Protein AF-A0A3L7P2M8-F1 (afdb_monomer)

pLDDT: mean 84.1, std 6.92, range [57.97, 92.81]

Radius of gyration: 23.39 Å; Cα contacts (8 Å, |Δi|>4): 69; chains: 1; bounding box: 54×25×66 Å

Sequence (89 aa):
MALYLKLVLFLGLAWVGLGLAILSGLLSGPWAQIPLGDGSFSAGWLALGLGLYNLVRWYHRQGMLQTRQWQRDQVAHREKLLDETKRQP

Solvent-accessible surface area (backbone atoms only — not comparable to full-atom values): 4700 Å² total; per-residue (Å²): 114,69,66,59,49,53,49,39,39,53,51,10,52,50,26,34,52,50,8,50,33,35,69,72,55,78,41,74,55,80,80,39,44,44,80,54,87,97,42,76,41,54,42,19,57,55,28,32,50,53,6,52,50,29,43,53,53,36,51,56,52,52,50,54,53,52,51,54,49,54,51,50,52,53,50,55,51,52,52,50,53,53,53,52,57,71,69,55,129

Structure (mmCIF, N/CA/C/O backbone):
data_AF-A0A3L7P2M8-F1
#
_entry.id   AF-A0A3L7P2M8-F1
#
loop_
_atom_site.group_PDB
_atom_site.id
_atom_site.type_symbol
_atom_site.label_atom_id
_atom_site.label_alt_id
_atom_site.label_comp_id
_atom_site.label_asym_id
_atom_site.label_entity_id
_atom_site.label_seq_id
_atom_site.pdbx_PDB_ins_code
_atom_site.Cartn_x
_atom_site.Cartn_y
_atom_site.Cartn_z
_atom_site.occupancy
_atom_site.B_iso_or_equiv
_atom_site.auth_seq_id
_atom_site.auth_comp_id
_atom_site.auth_asym_id
_atom_site.auth_atom_id
_atom_site.pdbx_PDB_model_num
ATOM 1 N N . MET A 1 1 ? -19.789 -3.228 3.421 1.00 62.97 1 MET A N 1
ATOM 2 C CA . MET A 1 1 ? -18.602 -2.575 4.036 1.00 62.97 1 MET A CA 1
ATOM 3 C C . MET A 1 1 ? -17.388 -3.510 4.137 1.00 62.97 1 MET A C 1
ATOM 5 O O . MET A 1 1 ? -16.299 -3.091 3.769 1.00 62.97 1 MET A O 1
ATOM 9 N N . ALA A 1 2 ? -17.557 -4.776 4.548 1.00 74.62 2 ALA A N 1
ATOM 10 C CA . ALA A 1 2 ? -16.454 -5.743 4.670 1.00 74.62 2 ALA A CA 1
ATOM 11 C C . ALA A 1 2 ? -15.744 -6.086 3.340 1.00 74.62 2 ALA A C 1
ATOM 13 O O . ALA A 1 2 ? -14.521 -6.179 3.313 1.00 74.62 2 ALA A O 1
ATOM 14 N N . LEU A 1 3 ? -16.487 -6.216 2.230 1.00 82.56 3 LEU A N 1
ATOM 15 C CA . LEU A 1 3 ? -15.915 -6.499 0.904 1.00 82.56 3 LEU A CA 1
ATOM 16 C C . LEU A 1 3 ? -14.941 -5.401 0.448 1.00 82.56 3 LEU A C 1
ATOM 18 O O . LEU A 1 3 ? -13.844 -5.693 -0.007 1.00 82.56 3 LEU A O 1
ATOM 22 N N . TYR A 1 4 ? -15.312 -4.136 0.656 1.00 81.44 4 TYR A N 1
ATOM 23 C CA . TYR A 1 4 ? -14.470 -2.987 0.325 1.00 81.44 4 TYR A CA 1
ATOM 24 C C . TYR A 1 4 ? -13.146 -2.996 1.101 1.00 81.44 4 TYR A C 1
ATOM 26 O O . TYR A 1 4 ? -12.096 -2.758 0.516 1.00 81.44 4 TYR A O 1
ATOM 34 N N . LEU A 1 5 ? -13.170 -3.309 2.404 1.00 81.44 5 LEU A N 1
ATOM 35 C CA . LEU A 1 5 ? -11.933 -3.420 3.184 1.00 81.44 5 LEU A CA 1
ATOM 36 C C . LEU A 1 5 ? -11.029 -4.538 2.653 1.00 81.44 5 LEU A C 1
ATOM 38 O O . LEU A 1 5 ? -9.826 -4.330 2.530 1.00 81.44 5 LEU A O 1
ATOM 42 N N . LYS A 1 6 ? -11.598 -5.701 2.314 1.00 86.38 6 LYS A N 1
ATOM 43 C CA . LYS A 1 6 ? -10.830 -6.807 1.725 1.00 86.38 6 LYS A CA 1
ATOM 44 C C . LYS A 1 6 ? -10.198 -6.390 0.395 1.00 86.38 6 LYS A C 1
ATOM 46 O O . LYS A 1 6 ? -9.017 -6.635 0.198 1.00 86.38 6 LYS A O 1
ATOM 51 N N . LEU A 1 7 ? -10.943 -5.699 -0.470 1.00 87.06 7 LEU A N 1
ATOM 52 C CA . LEU A 1 7 ? -10.426 -5.194 -1.746 1.00 87.06 7 LEU A CA 1
ATOM 53 C C . LEU A 1 7 ? -9.261 -4.215 -1.559 1.00 87.06 7 LEU A C 1
ATOM 55 O O . LEU A 1 7 ? -8.253 -4.357 -2.237 1.00 87.06 7 LEU A O 1
ATOM 59 N N . VAL A 1 8 ? -9.357 -3.267 -0.620 1.00 85.75 8 VAL A N 1
ATOM 60 C CA . VAL A 1 8 ? -8.261 -2.317 -0.339 1.00 85.75 8 VAL A CA 1
ATOM 61 C C . VAL A 1 8 ? -7.015 -3.035 0.189 1.00 85.75 8 VAL A C 1
ATOM 63 O O . VAL A 1 8 ? -5.907 -2.681 -0.204 1.00 85.75 8 VAL A O 1
ATOM 66 N N . LEU A 1 9 ? -7.185 -4.064 1.026 1.00 86.94 9 LEU A N 1
ATOM 67 C CA . LEU A 1 9 ? -6.076 -4.894 1.503 1.00 86.94 9 LEU A CA 1
ATOM 68 C C . LEU A 1 9 ? -5.403 -5.648 0.346 1.00 86.94 9 LEU A C 1
ATOM 70 O O . LEU A 1 9 ? -4.190 -5.550 0.182 1.00 86.94 9 LEU A O 1
ATOM 74 N N . PHE A 1 10 ? -6.181 -6.378 -0.460 1.00 90.88 10 PHE A N 1
ATOM 75 C CA . PHE A 1 10 ? -5.652 -7.137 -1.598 1.00 90.88 10 PHE A CA 1
ATOM 76 C C . PHE A 1 10 ? -4.969 -6.229 -2.613 1.00 90.88 10 PHE A C 1
ATOM 78 O O . PHE A 1 10 ? -3.884 -6.550 -3.086 1.00 90.88 10 PHE A O 1
ATOM 85 N N . LEU A 1 11 ? -5.569 -5.075 -2.903 1.00 90.75 11 LEU A N 1
ATOM 86 C CA . LEU A 1 11 ? -4.991 -4.089 -3.804 1.00 90.75 11 LEU A CA 1
ATOM 87 C C . LEU A 1 11 ? -3.686 -3.520 -3.234 1.00 90.75 11 LEU A C 1
ATOM 89 O O . LEU A 1 11 ? -2.708 -3.407 -3.962 1.00 90.75 11 LEU A O 1
ATOM 93 N N . GLY A 1 12 ? -3.639 -3.220 -1.932 1.00 87.69 12 GLY A N 1
ATOM 94 C CA . GLY A 1 12 ? -2.415 -2.786 -1.259 1.00 87.69 12 GLY A CA 1
ATOM 95 C C . GLY A 1 12 ? -1.295 -3.824 -1.353 1.00 87.69 12 GLY A C 1
ATOM 96 O O . GLY A 1 12 ? -0.187 -3.488 -1.761 1.00 87.69 12 GLY A O 1
ATOM 97 N N . LEU A 1 13 ? -1.593 -5.091 -1.055 1.00 91.12 13 LEU A N 1
ATOM 98 C CA . LEU A 1 13 ? -0.632 -6.193 -1.168 1.00 91.12 13 LEU A CA 1
ATOM 99 C C . LEU A 1 13 ? -0.163 -6.415 -2.611 1.00 91.12 13 LEU A C 1
ATOM 101 O O . LEU A 1 13 ? 1.028 -6.614 -2.836 1.00 91.12 13 LEU A O 1
ATOM 105 N N . ALA A 1 14 ? -1.073 -6.332 -3.583 1.00 92.00 14 ALA A N 1
ATOM 106 C CA . ALA A 1 14 ? -0.734 -6.436 -4.998 1.00 92.00 14 ALA A CA 1
ATOM 107 C C . ALA A 1 14 ? 0.229 -5.319 -5.428 1.00 92.00 14 ALA A C 1
ATOM 109 O O . ALA A 1 14 ? 1.221 -5.598 -6.094 1.00 92.00 14 ALA A O 1
ATOM 110 N N . TRP A 1 15 ? -0.006 -4.078 -4.991 1.00 91.75 15 TRP A N 1
ATOM 111 C CA . TRP A 1 15 ? 0.890 -2.951 -5.261 1.00 91.75 15 TRP A CA 1
ATOM 112 C C . TRP A 1 15 ? 2.260 -3.099 -4.593 1.00 91.75 15 TRP A C 1
ATOM 114 O O . TRP A 1 15 ? 3.273 -2.809 -5.228 1.00 91.75 15 TRP A O 1
ATOM 124 N N . VAL A 1 16 ? 2.318 -3.602 -3.354 1.00 92.81 16 VAL A N 1
ATOM 125 C CA . VAL A 1 16 ? 3.595 -3.900 -2.682 1.00 92.81 16 VAL A CA 1
ATOM 126 C C . VAL A 1 16 ? 4.366 -4.984 -3.436 1.00 92.81 16 VAL A C 1
ATOM 128 O O . VAL A 1 16 ? 5.547 -4.802 -3.725 1.00 92.81 16 VAL A O 1
ATOM 131 N N . GLY A 1 17 ? 3.702 -6.088 -3.790 1.00 92.31 17 GLY A N 1
ATOM 132 C CA . GLY A 1 17 ? 4.315 -7.181 -4.545 1.00 92.31 17 GLY A CA 1
ATOM 133 C C . GLY A 1 17 ? 4.818 -6.728 -5.916 1.00 92.31 17 GLY A C 1
ATOM 134 O O . GLY A 1 17 ? 5.952 -7.029 -6.283 1.00 92.31 17 GLY A O 1
ATOM 135 N N . LEU A 1 18 ? 4.017 -5.937 -6.636 1.00 90.50 18 LEU A N 1
ATOM 136 C CA . LEU A 1 18 ? 4.403 -5.347 -7.918 1.00 90.50 18 LEU A CA 1
ATOM 137 C C . LEU A 1 18 ? 5.613 -4.413 -7.763 1.00 90.50 18 LEU A C 1
ATOM 139 O O . LEU A 1 18 ? 6.566 -4.512 -8.530 1.00 90.50 18 LEU A O 1
ATOM 143 N N . GLY A 1 19 ? 5.607 -3.542 -6.749 1.00 90.62 19 GLY A N 1
ATOM 144 C CA . GLY A 1 19 ? 6.718 -2.630 -6.473 1.00 90.62 19 GLY A CA 1
ATOM 145 C C . GLY A 1 19 ? 8.021 -3.365 -6.170 1.00 90.62 19 GLY A C 1
ATOM 146 O O . GLY A 1 19 ? 9.058 -3.028 -6.738 1.00 90.62 19 GLY A O 1
ATOM 147 N N . LEU A 1 20 ? 7.962 -4.420 -5.353 1.00 91.81 20 LEU A N 1
ATOM 148 C CA . LEU A 1 20 ? 9.115 -5.276 -5.059 1.00 91.81 20 LEU A CA 1
ATOM 149 C C . LEU A 1 20 ? 9.607 -6.039 -6.291 1.00 91.81 20 LEU A C 1
ATOM 151 O O . LEU A 1 20 ? 10.814 -6.128 -6.509 1.00 91.81 20 LEU A O 1
ATOM 155 N N . ALA A 1 21 ? 8.703 -6.561 -7.120 1.00 91.25 21 ALA A N 1
ATOM 156 C CA . ALA A 1 21 ? 9.072 -7.245 -8.357 1.00 91.25 21 ALA A CA 1
ATOM 157 C C . ALA A 1 21 ? 9.788 -6.302 -9.340 1.00 91.25 21 ALA A C 1
ATOM 159 O O . ALA A 1 21 ? 10.767 -6.696 -9.966 1.00 91.25 21 ALA A O 1
ATOM 160 N N . ILE A 1 22 ? 9.354 -5.042 -9.429 1.00 90.69 22 ILE A N 1
ATOM 161 C CA . ILE A 1 22 ? 10.015 -4.029 -10.262 1.00 90.69 22 ILE A CA 1
ATOM 162 C C . ILE A 1 22 ? 11.383 -3.640 -9.683 1.00 90.69 22 ILE A C 1
ATOM 164 O O . ILE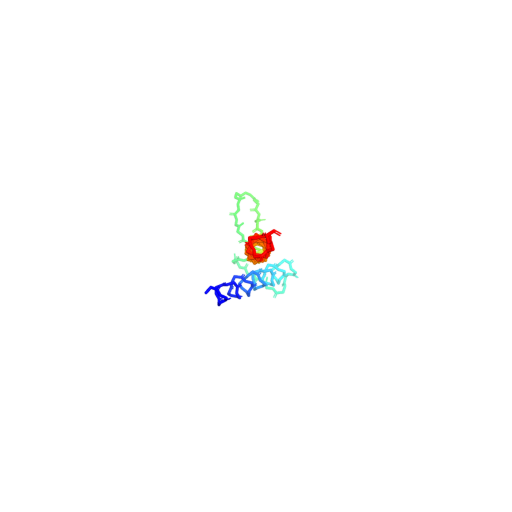 A 1 22 ? 12.372 -3.576 -10.409 1.00 90.69 22 ILE A O 1
ATOM 168 N N . LEU A 1 23 ? 11.467 -3.396 -8.372 1.00 88.25 23 LEU A N 1
ATOM 169 C CA . LEU A 1 23 ? 12.711 -2.963 -7.719 1.00 88.25 23 LEU A CA 1
ATOM 170 C C . LEU A 1 23 ? 13.779 -4.059 -7.654 1.00 88.25 23 LEU A C 1
ATOM 172 O O . LEU A 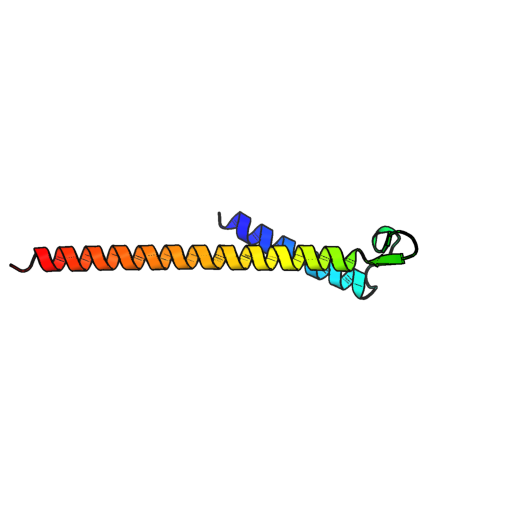1 23 ? 14.964 -3.754 -7.719 1.00 88.25 23 LEU A O 1
ATOM 176 N N . SER A 1 24 ? 13.370 -5.323 -7.548 1.00 88.88 24 SER A N 1
ATOM 177 C CA . SER A 1 24 ? 14.279 -6.478 -7.599 1.00 88.88 24 SER A CA 1
ATOM 178 C C . SER A 1 24 ? 14.758 -6.814 -9.015 1.00 88.88 24 SER A C 1
ATOM 180 O O . SER A 1 24 ? 15.622 -7.672 -9.173 1.00 88.88 24 SER A O 1
ATOM 182 N N . GLY A 1 25 ? 14.200 -6.168 -10.044 1.00 85.50 25 GLY A N 1
ATOM 183 C CA . GLY A 1 25 ? 14.491 -6.464 -11.447 1.00 85.50 25 GLY A CA 1
ATOM 184 C C . GLY A 1 25 ? 13.793 -7.717 -11.987 1.00 85.50 25 GLY A C 1
ATOM 185 O O . GLY A 1 25 ? 13.979 -8.043 -13.158 1.00 85.50 25 GLY A O 1
ATOM 186 N N . LEU A 1 26 ? 12.962 -8.392 -11.180 1.00 90.31 26 LEU A N 1
ATOM 187 C CA . LEU A 1 26 ? 12.134 -9.525 -11.613 1.00 90.31 26 LEU A CA 1
ATOM 188 C C . LEU A 1 26 ? 11.162 -9.115 -12.728 1.00 90.31 26 LEU A C 1
ATOM 190 O O . LEU A 1 26 ? 10.922 -9.870 -13.666 1.00 90.31 26 LEU A O 1
ATOM 194 N N . LEU A 1 27 ? 10.621 -7.902 -12.624 1.00 87.44 27 LEU A N 1
ATOM 195 C CA . LEU A 1 27 ? 9.883 -7.238 -13.686 1.00 87.44 27 LEU A CA 1
ATOM 196 C C . LEU A 1 27 ? 10.689 -6.036 -14.171 1.00 87.44 27 LEU A C 1
ATOM 198 O O . LEU A 1 27 ? 10.972 -5.114 -13.411 1.00 87.44 27 LEU A O 1
ATOM 202 N N . SER A 1 28 ? 11.037 -6.033 -15.452 1.00 84.44 28 SER A N 1
ATOM 203 C CA . SER A 1 28 ? 11.770 -4.942 -16.087 1.00 84.44 28 SER A CA 1
ATOM 204 C C . SER A 1 28 ? 11.131 -4.578 -17.425 1.00 84.44 28 SER A C 1
ATOM 206 O O . SER A 1 28 ? 10.497 -5.400 -18.087 1.00 84.44 28 SER A O 1
ATOM 208 N N . GLY A 1 29 ? 11.250 -3.308 -17.807 1.00 82.19 29 GLY A N 1
ATOM 209 C CA . GLY A 1 29 ? 10.727 -2.803 -19.070 1.00 82.19 29 GLY A CA 1
ATOM 210 C C . GLY A 1 29 ? 10.700 -1.276 -19.123 1.00 82.19 29 GLY A C 1
ATOM 211 O O . GLY A 1 29 ? 10.938 -0.624 -18.106 1.00 82.19 29 GLY A O 1
ATOM 212 N N . PRO A 1 30 ? 10.365 -0.685 -20.283 1.00 82.50 30 PRO A N 1
ATOM 213 C CA . PRO A 1 30 ? 10.297 0.771 -20.456 1.00 82.50 30 PRO A CA 1
ATOM 214 C C . PRO A 1 30 ? 9.316 1.456 -19.495 1.00 82.50 30 PRO A C 1
ATOM 216 O O . PRO A 1 30 ? 9.465 2.620 -19.169 1.00 82.50 30 PRO A O 1
ATOM 219 N N . TRP A 1 31 ? 8.316 0.716 -19.021 1.00 79.75 31 TRP A N 1
ATOM 220 C CA . TRP A 1 31 ? 7.306 1.163 -18.063 1.00 79.75 31 TRP A CA 1
ATOM 221 C C . TRP A 1 31 ? 7.782 1.110 -16.601 1.00 79.75 31 TRP A C 1
ATOM 223 O O . TRP A 1 31 ? 7.155 1.705 -15.728 1.00 79.75 31 TRP A O 1
ATOM 233 N N . ALA A 1 32 ? 8.873 0.393 -16.316 1.00 84.19 32 ALA A N 1
ATOM 234 C CA . ALA A 1 32 ? 9.446 0.284 -14.977 1.00 84.19 32 ALA A CA 1
ATOM 235 C C . ALA A 1 32 ? 10.287 1.514 -14.603 1.00 84.19 32 ALA A C 1
ATOM 237 O O . ALA A 1 32 ? 10.518 1.760 -13.419 1.00 84.19 32 ALA A O 1
ATOM 238 N N . GLN A 1 33 ? 10.733 2.286 -15.597 1.00 87.06 33 GLN A N 1
ATOM 239 C CA . GLN A 1 33 ? 11.489 3.518 -1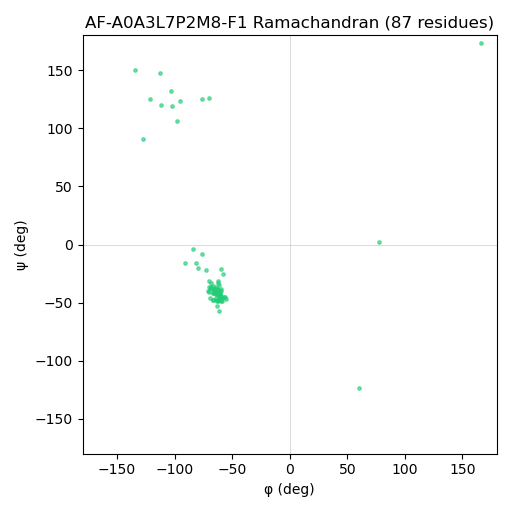5.407 1.00 87.06 33 GLN A CA 1
ATOM 240 C C . GLN A 1 33 ? 10.749 4.690 -16.043 1.00 87.06 33 GLN A C 1
ATOM 242 O O . GLN A 1 33 ? 10.424 4.676 -17.223 1.00 87.06 33 GLN A O 1
ATOM 247 N N . ILE A 1 34 ? 10.494 5.715 -15.243 1.00 83.44 34 ILE A N 1
ATOM 248 C CA . ILE A 1 34 ? 9.851 6.951 -15.664 1.00 83.44 34 ILE A CA 1
ATOM 249 C C . ILE A 1 34 ? 10.960 8.002 -15.802 1.00 83.44 34 ILE A C 1
ATOM 251 O O . ILE A 1 34 ? 11.638 8.280 -14.809 1.00 83.44 34 ILE A O 1
ATOM 255 N N . PRO A 1 35 ? 11.183 8.572 -16.998 1.00 84.38 35 PRO A N 1
ATOM 256 C CA . PRO A 1 35 ? 12.171 9.628 -17.179 1.00 84.38 35 PRO A CA 1
ATOM 257 C C . PRO A 1 35 ? 11.694 10.915 -16.492 1.00 84.38 35 PRO A C 1
ATOM 259 O O . PRO A 1 35 ? 10.587 11.394 -16.743 1.00 84.38 35 PRO A O 1
ATOM 262 N N . LEU A 1 36 ? 12.528 11.473 -15.618 1.00 82.31 36 LEU A N 1
ATOM 263 C CA . LEU A 1 36 ? 12.310 12.727 -14.898 1.00 82.31 36 LEU A CA 1
ATOM 264 C C . LEU A 1 36 ? 13.524 13.635 -15.114 1.00 82.31 36 LEU A C 1
ATOM 266 O O . LEU A 1 36 ? 14.499 13.591 -14.364 1.00 82.31 36 LEU A O 1
ATOM 270 N N . GLY A 1 37 ? 13.453 14.458 -16.164 1.00 82.44 37 GLY A N 1
ATOM 271 C CA . GLY A 1 37 ? 14.575 15.293 -16.595 1.00 82.44 37 GLY A CA 1
ATOM 272 C C . GLY A 1 37 ? 15.782 14.429 -16.959 1.00 82.44 37 GLY A C 1
ATOM 273 O O . GLY A 1 37 ? 15.657 13.519 -17.775 1.00 82.44 37 GLY A O 1
ATOM 274 N N . ASP A 1 38 ? 16.916 14.681 -16.304 1.00 81.19 38 ASP A N 1
ATOM 275 C CA . ASP A 1 38 ? 18.166 13.935 -16.507 1.00 81.19 38 ASP A CA 1
ATOM 276 C C . ASP A 1 38 ? 18.242 12.625 -15.696 1.00 81.19 38 ASP A C 1
ATOM 278 O O . ASP A 1 38 ? 19.212 11.875 -15.808 1.00 81.19 38 ASP A O 1
ATOM 282 N N . GLY A 1 39 ? 17.242 12.340 -14.853 1.00 77.69 39 GLY A N 1
ATOM 283 C CA . GLY A 1 39 ? 17.208 11.166 -13.980 1.00 77.69 39 GLY A CA 1
ATOM 284 C C . GLY A 1 39 ? 16.124 10.155 -14.355 1.00 77.69 39 GLY A C 1
ATOM 285 O O . GLY A 1 39 ? 15.029 10.512 -14.784 1.00 77.69 39 GLY A O 1
ATOM 286 N N . SER A 1 40 ? 16.397 8.872 -14.122 1.00 81.62 40 SER A N 1
ATOM 287 C CA . SER A 1 40 ? 15.398 7.800 -14.221 1.00 81.62 40 SER A CA 1
ATOM 288 C C . SER A 1 40 ? 14.796 7.514 -12.847 1.00 81.62 40 SER A C 1
ATOM 290 O O . SER A 1 40 ? 15.519 7.169 -11.911 1.00 81.62 40 SER A O 1
ATOM 292 N N . PHE A 1 41 ? 13.473 7.595 -12.712 1.00 85.31 41 PHE A N 1
ATOM 293 C CA . PHE A 1 41 ? 12.773 7.209 -11.485 1.00 85.31 41 PHE A CA 1
ATOM 294 C C . PHE A 1 41 ? 12.101 5.848 -11.642 1.00 85.31 41 PHE A C 1
ATOM 296 O O . PHE A 1 41 ? 11.394 5.603 -12.615 1.00 85.31 41 PHE A O 1
ATOM 303 N N . SER A 1 42 ? 12.283 4.947 -10.676 1.00 87.88 42 SER A N 1
ATOM 304 C CA . SER A 1 42 ? 11.655 3.624 -10.742 1.00 87.88 42 SER A CA 1
ATOM 305 C C . SER A 1 42 ? 10.170 3.693 -10.386 1.00 87.88 42 SER A C 1
ATOM 307 O O . SER A 1 42 ? 9.796 4.101 -9.283 1.00 87.88 42 SER A O 1
ATOM 309 N N . ALA A 1 43 ? 9.321 3.196 -11.285 1.00 87.12 43 ALA A N 1
ATOM 310 C CA . ALA A 1 43 ? 7.895 2.997 -11.039 1.00 87.12 43 ALA A CA 1
ATOM 311 C C . ALA A 1 43 ? 7.636 2.042 -9.856 1.00 87.12 43 ALA A C 1
ATOM 313 O O . ALA A 1 43 ? 6.574 2.096 -9.234 1.00 87.12 43 ALA A O 1
ATOM 314 N N . GLY A 1 44 ? 8.620 1.211 -9.491 1.00 88.31 44 GLY A N 1
ATOM 315 C CA . GLY A 1 44 ? 8.547 0.338 -8.323 1.00 88.31 44 GLY A CA 1
ATOM 316 C C . GLY A 1 44 ? 8.414 1.100 -7.000 1.00 88.31 44 GLY A C 1
ATOM 317 O O . GLY A 1 44 ? 7.687 0.654 -6.112 1.00 88.31 44 GLY A O 1
ATOM 318 N N . TRP A 1 45 ? 9.010 2.293 -6.888 1.00 89.69 45 TRP A N 1
ATOM 319 C CA . TRP A 1 45 ? 8.830 3.161 -5.718 1.00 89.69 45 TRP A CA 1
ATOM 320 C C . TRP A 1 45 ? 7.412 3.732 -5.628 1.00 89.69 45 TRP A C 1
ATOM 322 O O . TRP A 1 45 ? 6.847 3.790 -4.534 1.00 89.69 45 TRP A O 1
ATOM 332 N N . LEU A 1 46 ? 6.799 4.092 -6.764 1.00 90.06 46 LEU A N 1
ATOM 333 C CA . LEU A 1 46 ? 5.396 4.528 -6.801 1.00 90.06 46 LEU A CA 1
ATOM 334 C C . LEU A 1 46 ? 4.458 3.396 -6.385 1.00 90.06 46 LEU A C 1
ATOM 336 O O . LEU A 1 46 ? 3.563 3.601 -5.564 1.00 90.06 46 LEU A O 1
ATOM 340 N N . ALA A 1 47 ? 4.688 2.198 -6.924 1.00 89.56 47 ALA A N 1
ATOM 341 C CA . ALA A 1 47 ? 3.922 1.007 -6.582 1.00 89.56 47 ALA A CA 1
ATOM 342 C C . ALA A 1 47 ? 4.040 0.673 -5.085 1.00 89.56 47 ALA A C 1
ATOM 344 O O . ALA A 1 47 ? 3.023 0.449 -4.429 1.00 89.56 47 ALA A O 1
ATOM 345 N N . LEU A 1 48 ? 5.246 0.742 -4.507 1.00 90.75 48 LEU A N 1
ATOM 346 C CA . LEU A 1 48 ? 5.433 0.583 -3.062 1.00 90.75 48 LEU A CA 1
ATOM 347 C C . LEU A 1 48 ? 4.674 1.640 -2.256 1.00 90.75 48 LEU A C 1
ATOM 349 O O . LEU A 1 48 ? 3.978 1.286 -1.304 1.00 90.75 48 LEU A O 1
ATOM 353 N N . GLY A 1 49 ? 4.768 2.914 -2.642 1.00 90.56 49 GLY A N 1
ATOM 354 C CA . GLY A 1 49 ? 4.058 4.004 -1.971 1.00 90.56 49 GLY A CA 1
ATOM 355 C C . GLY A 1 49 ? 2.539 3.807 -1.982 1.00 90.56 49 GLY A C 1
ATOM 356 O O . GLY A 1 49 ? 1.891 3.910 -0.939 1.00 90.56 49 GLY A O 1
ATOM 357 N N . LEU A 1 50 ? 1.971 3.444 -3.136 1.00 90.75 50 LEU A N 1
ATOM 358 C CA . LEU A 1 50 ? 0.547 3.120 -3.285 1.00 90.75 50 LEU A CA 1
ATOM 359 C C . LEU A 1 50 ? 0.140 1.896 -2.458 1.00 90.75 50 LEU A C 1
ATOM 361 O O . LEU A 1 50 ? -0.942 1.878 -1.860 1.00 90.75 50 LEU A O 1
ATOM 365 N N . GLY A 1 51 ? 1.000 0.881 -2.407 1.00 90.94 51 GLY A N 1
ATOM 366 C CA . GLY A 1 51 ? 0.798 -0.312 -1.595 1.00 90.94 51 GLY A CA 1
ATOM 367 C C . GLY A 1 51 ? 0.722 0.022 -0.108 1.00 90.94 51 GLY A C 1
ATOM 368 O O . GLY A 1 51 ? -0.304 -0.221 0.531 1.00 90.94 51 GLY A O 1
ATOM 369 N N . LEU A 1 52 ? 1.762 0.669 0.420 1.00 91.31 52 LEU A N 1
ATOM 370 C CA . LEU A 1 52 ? 1.846 1.120 1.813 1.00 91.31 52 LEU A CA 1
ATOM 371 C C . LEU A 1 52 ? 0.678 2.034 2.196 1.00 91.31 52 LEU A C 1
ATOM 373 O O . LEU A 1 52 ? 0.050 1.822 3.233 1.00 91.31 52 LEU A O 1
ATOM 377 N N . TYR A 1 53 ? 0.329 2.998 1.343 1.00 90.38 53 TYR A N 1
ATOM 378 C CA . TYR A 1 53 ? -0.815 3.879 1.570 1.00 90.38 53 TYR A CA 1
ATOM 379 C C . TYR A 1 53 ? -2.124 3.095 1.744 1.00 90.38 53 TYR A C 1
ATOM 381 O O . TYR A 1 53 ? -2.891 3.354 2.676 1.00 90.38 53 TYR A O 1
ATOM 389 N N . ASN A 1 54 ? -2.381 2.101 0.888 1.00 90.19 54 ASN A N 1
ATOM 390 C CA . ASN A 1 54 ? -3.581 1.270 0.990 1.00 90.19 54 ASN A CA 1
ATOM 391 C C . ASN A 1 54 ? -3.571 0.369 2.235 1.00 90.19 54 ASN A C 1
ATOM 393 O O . ASN A 1 54 ? -4.619 0.217 2.869 1.00 90.19 54 ASN A O 1
ATOM 397 N N . LEU A 1 55 ? -2.411 -0.165 2.6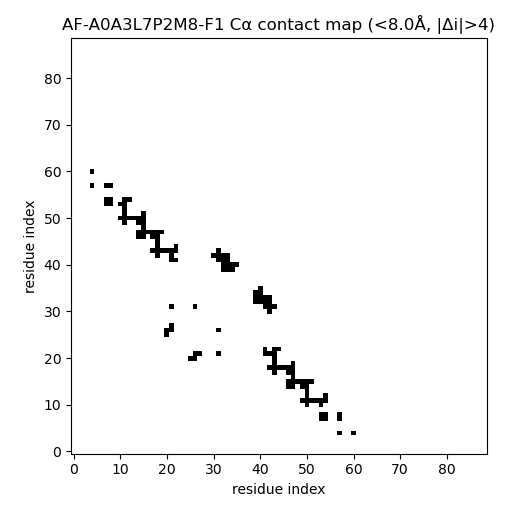33 1.00 88.38 55 LEU A N 1
ATOM 398 C CA . LEU A 1 55 ? -2.267 -0.916 3.887 1.00 88.38 55 LEU A CA 1
ATOM 399 C C . LEU A 1 55 ? -2.571 -0.043 5.112 1.00 88.38 55 LEU A C 1
ATOM 401 O O . LEU A 1 55 ? -3.379 -0.432 5.957 1.00 88.38 55 LEU A O 1
ATOM 405 N N . VAL A 1 56 ? -1.994 1.159 5.183 1.00 89.19 56 VAL A N 1
ATOM 406 C CA . VAL A 1 56 ? -2.255 2.115 6.273 1.00 89.19 56 VAL A CA 1
ATOM 407 C C . VAL A 1 56 ? -3.730 2.511 6.298 1.00 89.19 56 VAL A C 1
ATOM 409 O O . VAL A 1 56 ? -4.364 2.517 7.355 1.00 89.19 56 VAL A O 1
ATOM 412 N N . ARG A 1 57 ? -4.322 2.781 5.131 1.00 87.81 57 ARG A N 1
ATOM 413 C CA . ARG A 1 57 ? -5.745 3.118 5.008 1.00 87.81 57 ARG A CA 1
ATOM 414 C C . ARG A 1 57 ? -6.653 1.983 5.483 1.00 87.81 57 ARG A C 1
ATOM 416 O O . ARG A 1 57 ? -7.675 2.248 6.125 1.00 87.81 57 ARG A O 1
ATOM 423 N N . TRP A 1 58 ? -6.307 0.736 5.170 1.00 88.75 58 TRP A N 1
ATOM 424 C CA . TRP A 1 58 ? -7.021 -0.439 5.664 1.00 88.75 58 TRP A CA 1
ATOM 425 C C . TRP A 1 58 ? -6.904 -0.562 7.185 1.00 88.75 58 TRP A C 1
ATOM 427 O O . TRP A 1 58 ? -7.930 -0.697 7.856 1.00 88.75 58 TRP A O 1
ATOM 437 N N . TYR A 1 59 ? -5.690 -0.430 7.724 1.00 85.88 59 TYR A N 1
ATOM 438 C CA . TYR A 1 59 ? -5.419 -0.508 9.160 1.00 85.88 59 TYR A CA 1
ATOM 439 C C . TYR A 1 59 ? -6.197 0.554 9.945 1.00 85.88 59 TYR A C 1
ATOM 441 O O . TYR A 1 59 ? -6.921 0.236 10.887 1.00 85.88 59 TYR A O 1
ATOM 449 N N . HIS A 1 60 ? -6.153 1.808 9.493 1.00 86.12 60 HIS A N 1
ATOM 450 C CA . HIS A 1 60 ? -6.892 2.902 10.120 1.00 86.12 60 HIS A CA 1
ATOM 451 C C . HIS A 1 60 ? -8.411 2.654 10.108 1.00 86.12 60 HIS A C 1
ATOM 453 O O . HIS A 1 60 ? -9.111 2.915 11.088 1.00 86.12 60 HIS A O 1
ATOM 459 N N . ARG A 1 61 ? -8.956 2.107 9.011 1.00 82.88 61 ARG A N 1
ATOM 460 C CA . ARG A 1 61 ? -10.384 1.756 8.941 1.00 82.88 61 ARG A CA 1
ATOM 461 C C . ARG A 1 61 ? -10.759 0.568 9.824 1.00 82.88 61 ARG A C 1
ATOM 463 O O . ARG A 1 61 ? -11.852 0.595 10.383 1.00 82.88 61 ARG A O 1
ATOM 470 N N . GLN A 1 62 ? -9.898 -0.441 9.950 1.00 81.44 62 GLN A N 1
ATOM 471 C CA . GLN A 1 62 ? -10.096 -1.544 10.896 1.00 81.44 62 GLN A CA 1
ATOM 472 C C . GLN A 1 62 ? -10.140 -1.030 12.336 1.00 81.44 62 GLN A C 1
ATOM 474 O O . GLN A 1 62 ? -11.091 -1.326 13.060 1.00 81.44 62 GLN A O 1
ATOM 479 N N . GLY A 1 63 ? -9.178 -0.181 12.711 1.00 78.06 63 GLY A N 1
ATOM 480 C CA . GLY A 1 63 ? -9.119 0.427 14.039 1.00 78.06 63 GLY A CA 1
ATOM 481 C C . GLY A 1 63 ? -10.402 1.178 14.393 1.00 78.06 63 GLY A C 1
ATOM 482 O O . GLY A 1 63 ? -10.983 0.926 15.445 1.00 78.06 63 GLY A O 1
ATOM 483 N N . MET A 1 64 ? -10.916 2.012 13.478 1.00 78.50 64 MET A N 1
ATOM 484 C CA . MET A 1 64 ? -12.176 2.745 13.686 1.00 78.50 64 MET A CA 1
ATOM 485 C C . MET A 1 64 ? -13.406 1.840 13.854 1.00 78.50 64 MET A C 1
ATOM 487 O O . MET A 1 64 ? -14.355 2.212 14.546 1.00 78.50 64 MET A O 1
ATOM 491 N N . LEU A 1 65 ? -13.436 0.669 13.210 1.00 76.06 65 LEU A N 1
ATOM 492 C CA . LEU A 1 65 ? -14.544 -0.278 13.372 1.00 76.06 65 LEU A CA 1
ATOM 493 C C . LEU A 1 65 ? -14.522 -0.921 14.764 1.00 76.06 65 LEU A C 1
ATOM 495 O O . LEU A 1 65 ? -15.579 -1.025 15.385 1.00 76.06 65 LEU A O 1
ATOM 499 N N . GLN A 1 66 ? -13.336 -1.256 15.280 1.00 74.56 66 GLN A N 1
ATOM 500 C CA . GLN A 1 66 ? -13.176 -1.762 16.647 1.00 74.56 66 GLN A CA 1
ATOM 501 C C . GLN A 1 66 ? -13.521 -0.701 17.698 1.00 74.56 66 GLN A C 1
ATOM 503 O O . GLN A 1 66 ? -14.232 -0.997 18.656 1.00 74.56 66 GLN A O 1
ATOM 508 N N . THR A 1 67 ? -13.108 0.559 17.503 1.00 76.12 67 THR A N 1
ATOM 509 C CA . THR A 1 67 ? -13.436 1.633 18.463 1.00 76.12 67 THR A CA 1
ATOM 510 C C . THR A 1 67 ? -14.936 1.893 18.535 1.00 76.12 67 THR A C 1
ATOM 512 O O . THR A 1 67 ? -15.468 2.140 19.614 1.00 76.12 67 THR A O 1
ATOM 515 N N . ARG A 1 68 ? -15.644 1.805 17.402 1.00 75.81 68 ARG A N 1
ATOM 516 C CA . ARG A 1 68 ? -17.107 1.957 17.366 1.00 75.81 68 ARG A CA 1
ATOM 517 C C . ARG A 1 68 ? -17.834 0.827 18.087 1.00 75.81 68 ARG A C 1
ATOM 519 O O . ARG A 1 68 ? -18.870 1.084 18.690 1.00 75.81 68 ARG A O 1
ATOM 526 N N . GLN A 1 69 ? -17.324 -0.400 18.016 1.00 77.44 69 GLN A N 1
ATOM 527 C CA . GLN A 1 69 ? -17.878 -1.521 18.779 1.00 77.44 69 GLN A CA 1
ATOM 528 C C . GLN A 1 69 ? -17.656 -1.306 20.276 1.00 77.44 69 GLN A C 1
ATOM 530 O O . GLN A 1 69 ? -18.618 -1.305 21.034 1.00 77.44 69 GLN A O 1
ATOM 535 N N . TRP A 1 70 ? -16.432 -0.952 20.668 1.00 75.44 70 TRP A N 1
ATOM 536 C CA . TRP A 1 70 ? -16.099 -0.668 22.062 1.00 75.44 70 TRP A CA 1
ATOM 537 C C . TRP A 1 70 ? -16.923 0.486 22.660 1.00 75.44 70 TRP A C 1
ATOM 539 O O . TRP A 1 70 ? -17.393 0.398 23.791 1.00 75.44 70 TRP A O 1
ATOM 549 N N . GLN A 1 71 ? -17.170 1.554 21.893 1.00 79.50 71 GLN A N 1
ATOM 550 C CA . GLN A 1 71 ? -18.048 2.650 22.320 1.00 79.50 71 GLN A CA 1
ATOM 551 C C . GLN A 1 71 ? -19.510 2.213 22.479 1.00 79.50 71 GLN A C 1
ATOM 553 O O . GLN A 1 71 ? -20.176 2.661 23.409 1.00 79.50 71 GLN A O 1
ATOM 558 N N . ARG A 1 72 ? -20.019 1.345 21.597 1.00 80.69 72 ARG A N 1
ATOM 559 C CA . ARG A 1 72 ? -21.386 0.813 21.717 1.00 80.69 72 ARG A CA 1
ATOM 560 C C . ARG A 1 72 ? -21.537 -0.069 22.948 1.00 80.69 72 ARG A C 1
ATOM 562 O O . ARG A 1 72 ? -22.526 0.077 23.658 1.00 80.69 72 ARG A O 1
ATOM 569 N N . ASP A 1 73 ? -20.546 -0.907 23.229 1.00 83.12 73 ASP A N 1
ATOM 570 C CA . ASP A 1 73 ? -20.557 -1.775 24.406 1.00 83.12 73 ASP A CA 1
ATOM 571 C C . ASP A 1 73 ? -20.481 -0.957 25.703 1.00 83.12 73 ASP A C 1
ATOM 573 O O . ASP A 1 73 ? -21.220 -1.228 26.646 1.00 83.12 73 ASP A O 1
ATOM 577 N N . GLN A 1 74 ? -19.675 0.110 25.728 1.00 81.88 74 GLN A N 1
ATOM 578 C CA . GLN A 1 74 ? -19.615 1.063 26.844 1.00 81.88 74 GLN A CA 1
ATOM 579 C C . GLN A 1 74 ? -20.963 1.752 27.106 1.00 81.88 74 GLN A C 1
ATOM 581 O O . GLN A 1 74 ? -21.385 1.863 28.258 1.00 81.88 74 GLN A O 1
ATOM 586 N N . VAL A 1 75 ? -21.649 2.215 26.055 1.00 86.38 75 VAL A N 1
ATOM 587 C CA . VAL A 1 75 ? -22.966 2.861 26.188 1.00 86.38 75 VAL A CA 1
ATOM 588 C C . VAL A 1 75 ? -24.012 1.856 26.668 1.00 86.38 75 VAL A C 1
ATOM 590 O O . VAL A 1 75 ? -24.697 2.129 27.649 1.00 86.38 75 VAL A O 1
ATOM 593 N N . ALA A 1 76 ? -24.071 0.668 26.061 1.00 85.69 76 ALA A N 1
ATOM 594 C CA . ALA A 1 76 ? -25.004 -0.383 26.464 1.00 85.69 76 ALA A CA 1
ATOM 595 C C . ALA A 1 76 ? -24.767 -0.851 27.912 1.00 85.69 76 ALA A C 1
ATOM 597 O O . ALA A 1 76 ? -25.712 -1.171 28.631 1.00 85.69 76 ALA A O 1
ATOM 598 N N . HIS A 1 77 ? -23.511 -0.881 28.364 1.00 83.69 77 HIS A N 1
ATOM 599 C CA . HIS A 1 77 ? -23.181 -1.224 29.744 1.00 83.69 77 HIS A CA 1
ATO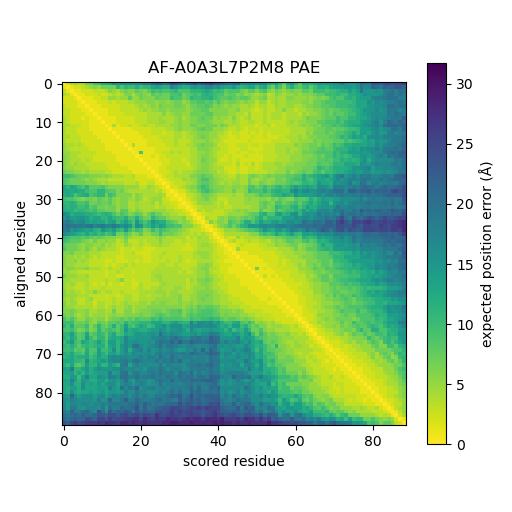M 600 C C . HIS A 1 77 ? -23.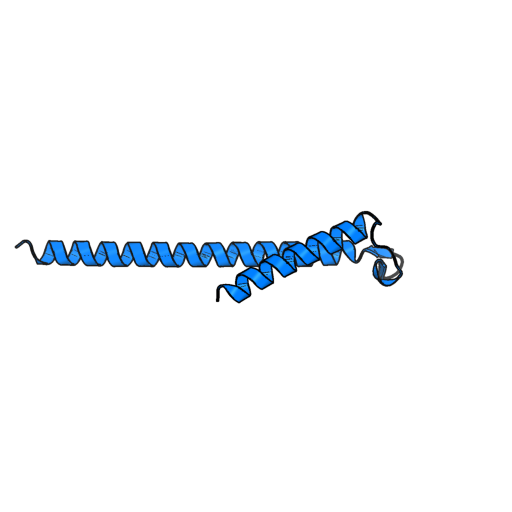621 -0.128 30.726 1.00 83.69 77 HIS A C 1
ATOM 602 O O . HIS A 1 77 ? -24.192 -0.437 31.770 1.00 83.69 77 HIS A O 1
ATOM 608 N N . ARG A 1 78 ? -23.440 1.152 30.372 1.00 81.38 78 ARG A N 1
ATOM 609 C CA . ARG A 1 78 ? -23.930 2.286 31.176 1.00 81.38 78 ARG A CA 1
ATOM 610 C C . ARG A 1 78 ? -25.451 2.320 31.281 1.00 81.38 78 ARG A C 1
ATOM 612 O O . ARG A 1 78 ? -25.962 2.560 32.368 1.00 81.38 78 ARG A O 1
ATOM 619 N N . GLU A 1 79 ? -26.165 2.072 30.186 1.00 86.62 79 GLU A N 1
ATOM 620 C CA . GLU A 1 79 ? -27.633 2.019 30.197 1.00 86.62 79 GLU A CA 1
ATOM 621 C C . GLU A 1 79 ? -28.148 0.915 31.128 1.00 86.62 79 GLU A C 1
ATOM 623 O O . GLU A 1 79 ? -29.022 1.175 31.952 1.00 86.62 79 GLU A O 1
ATOM 628 N N . LYS A 1 80 ? -27.542 -0.280 31.086 1.00 86.00 80 LYS A N 1
ATOM 629 C CA . LYS A 1 80 ? -27.895 -1.380 32.000 1.00 86.00 80 LYS A CA 1
ATOM 630 C C . LYS A 1 80 ? -27.688 -1.022 33.471 1.00 86.00 80 L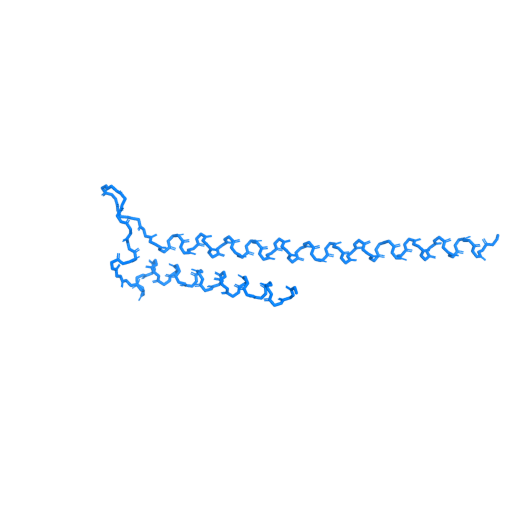YS A C 1
ATOM 632 O O . LYS A 1 80 ? -28.572 -1.281 34.281 1.00 86.00 80 LYS A O 1
ATOM 637 N N . LEU A 1 81 ? -26.559 -0.396 33.808 1.00 84.25 81 LEU A N 1
ATOM 638 C CA . LEU A 1 81 ? -26.275 0.034 35.181 1.00 84.25 81 LEU A CA 1
ATOM 639 C C . LEU A 1 81 ? -27.301 1.067 35.669 1.00 84.25 81 LEU A C 1
ATOM 641 O O . LEU A 1 81 ? -27.792 0.974 36.792 1.00 84.25 81 LEU A O 1
ATOM 645 N N . LEU A 1 82 ? -27.672 2.031 34.823 1.00 83.62 82 LEU A N 1
ATOM 646 C CA . LEU A 1 82 ? -28.684 3.039 35.159 1.00 83.62 82 LEU A CA 1
ATOM 647 C C . LEU A 1 82 ? -30.077 2.424 35.365 1.00 83.62 82 LEU A C 1
ATOM 649 O O . LEU A 1 82 ? -30.793 2.838 36.279 1.00 83.62 82 LEU A O 1
ATOM 653 N N . ASP A 1 83 ? -30.451 1.429 34.561 1.00 84.50 83 ASP A N 1
ATOM 654 C CA . ASP A 1 83 ? -31.715 0.703 34.719 1.00 84.50 83 ASP A CA 1
ATOM 655 C C . ASP A 1 83 ? -31.745 -0.160 35.989 1.00 84.50 83 ASP A C 1
ATOM 657 O O . ASP A 1 83 ? -32.775 -0.220 36.663 1.00 84.50 83 ASP A O 1
ATOM 661 N N . GLU A 1 84 ? -30.628 -0.789 36.360 1.00 81.25 84 GLU A N 1
ATOM 662 C CA . GLU A 1 84 ? -30.496 -1.513 37.632 1.00 81.25 84 GLU A CA 1
ATOM 663 C C . GLU A 1 84 ? -30.591 -0.564 38.833 1.00 81.25 84 GLU A C 1
ATOM 665 O O . GLU A 1 8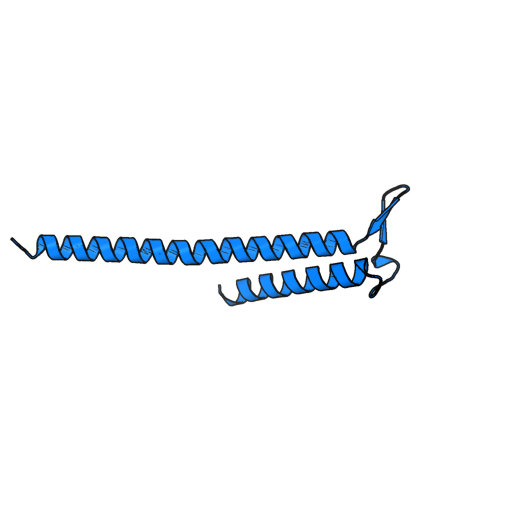4 ? -31.299 -0.863 39.796 1.00 81.25 84 GLU A O 1
ATOM 670 N N . THR A 1 85 ? -29.975 0.620 38.742 1.00 75.50 85 THR A N 1
ATOM 671 C CA . THR A 1 85 ? -30.020 1.629 39.815 1.00 75.50 85 THR A CA 1
ATOM 672 C C . THR A 1 85 ? -31.426 2.218 39.979 1.00 75.50 85 THR A C 1
ATOM 674 O O . THR A 1 85 ? -31.838 2.528 41.087 1.00 75.50 85 THR A O 1
ATOM 677 N N . LYS A 1 86 ? -32.205 2.342 38.895 1.00 73.88 86 LYS A N 1
ATOM 678 C CA . LYS A 1 86 ? -33.618 2.761 38.959 1.00 73.88 86 LYS A CA 1
ATOM 679 C C . LYS A 1 86 ? -34.559 1.691 39.519 1.00 73.88 86 LYS A C 1
ATOM 681 O O . LYS A 1 86 ? -35.669 2.025 39.924 1.00 73.88 86 LYS A O 1
ATOM 686 N N . ARG A 1 87 ? -34.169 0.413 39.475 1.00 67.50 87 ARG A N 1
ATOM 687 C CA . ARG A 1 87 ? -34.989 -0.718 39.945 1.00 67.50 87 ARG A CA 1
ATOM 688 C C . ARG A 1 87 ? -34.751 -1.085 41.406 1.00 67.50 87 ARG A C 1
ATOM 690 O O . ARG A 1 87 ? -35.575 -1.806 41.962 1.00 67.50 87 ARG A O 1
ATOM 697 N N . GLN A 1 88 ? -33.665 -0.619 42.015 1.00 57.97 88 GLN A N 1
ATOM 698 C CA . GLN A 1 88 ? -33.448 -0.727 43.456 1.00 57.97 88 GLN A CA 1
ATOM 699 C C . GLN A 1 88 ? -33.856 0.605 44.117 1.00 57.97 88 GLN A C 1
ATOM 701 O O . GLN A 1 88 ? -33.162 1.596 43.899 1.00 57.97 88 GLN A O 1
ATOM 706 N N . PRO A 1 89 ? -35.001 0.662 44.830 1.00 59.19 89 PRO A N 1
ATOM 707 C CA . PRO A 1 89 ? -35.423 1.846 45.581 1.00 59.19 89 PRO A CA 1
ATOM 708 C C . PRO A 1 89 ? -34.560 2.101 46.823 1.00 59.19 89 PRO A C 1
ATOM 710 O O . PRO A 1 89 ? -34.027 1.120 47.392 1.00 59.19 89 PRO A O 1
#

Secondary structure (DSSP, 8-state):
-HHHHHHHHHHHHHHHHHHHHHHTTSS-STTTEEEETTEEEEHHHHHHHHHHHHHHHHHHHHHHHHHHHHHHHHHHHHHHHHHHHHH--

Mean predicted a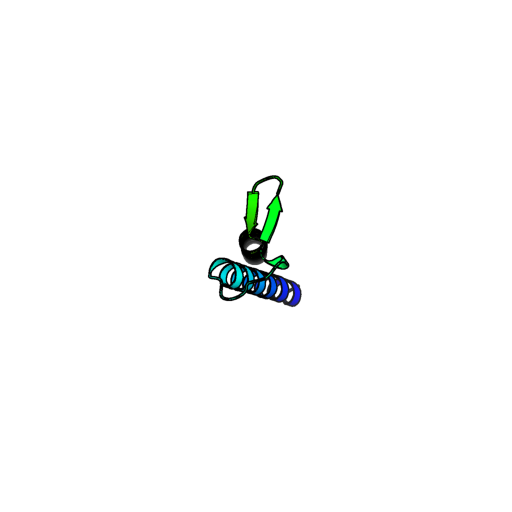ligned error: 9.25 Å

Foldseek 3Di:
DVVVLVVLLVQLVVLLVVLCCLVVVVDDDPVQWDDDPVDTDGCSVVSNVSSVVSVVVSVVVVVVVVVVVVVVVVVVVVVVVVVVVVVPD